Protein AF-A0A836TFI1-F1 (afdb_monomer_lite)

Secondary structure (DSSP, 8-state):
---TT-EEEE-EEEE-TT--EEEEE-SSS-EEEETTSSSS-HHHHHHHTTPPTT-----PPPGGGTT-SPP-

pLDDT: mean 95.29, std 2.79, range [80.56, 98.31]

Structure (mmCIF, N/CA/C/O backbone):
data_AF-A0A836TFI1-F1
#
_entry.id   AF-A0A836TFI1-F1
#
loop_
_atom_site.group_PDB
_atom_site.id
_atom_site.type_symbol
_atom_site.label_atom_id
_atom_site.label_alt_id
_atom_site.label_comp_id
_atom_site.label_asym_id
_atom_site.label_entity_id
_atom_site.label_seq_id
_atom_site.pdbx_PDB_ins_code
_atom_site.Cartn_x
_atom_site.Cartn_y
_atom_site.Cartn_z
_atom_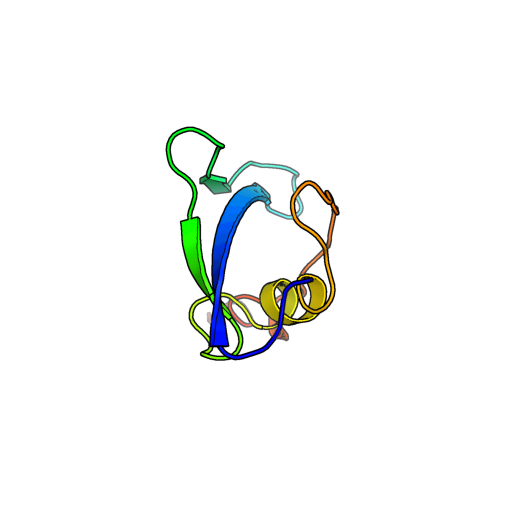site.occupancy
_atom_site.B_iso_or_equiv
_atom_site.auth_seq_id
_atom_site.auth_comp_id
_atom_site.auth_asym_id
_atom_site.auth_atom_id
_atom_site.pdbx_PDB_model_num
ATOM 1 N N . MET A 1 1 ? 4.753 -2.381 -14.756 1.00 91.94 1 MET A N 1
ATOM 2 C CA . MET A 1 1 ? 3.389 -2.424 -14.204 1.00 91.94 1 MET A CA 1
ATOM 3 C C . MET A 1 1 ? 3.337 -3.568 -13.214 1.00 91.94 1 MET A C 1
ATOM 5 O O . MET A 1 1 ? 3.875 -4.626 -13.535 1.00 91.94 1 MET A O 1
ATOM 9 N N . ILE A 1 2 ? 2.791 -3.330 -12.028 1.00 96.88 2 ILE A N 1
ATOM 10 C CA . ILE A 1 2 ? 2.586 -4.337 -10.985 1.00 96.88 2 ILE A CA 1
ATOM 11 C C . ILE A 1 2 ? 1.519 -5.325 -11.465 1.00 96.88 2 ILE A C 1
ATOM 13 O O . ILE A 1 2 ? 0.566 -4.922 -12.127 1.00 96.88 2 ILE A O 1
ATOM 17 N N . LYS A 1 3 ? 1.731 -6.609 -11.181 1.00 97.81 3 LYS A N 1
ATOM 18 C CA . LYS A 1 3 ? 0.807 -7.710 -11.475 1.00 97.81 3 LYS A CA 1
ATOM 19 C C . LYS A 1 3 ? 1.036 -8.868 -10.513 1.00 97.81 3 LYS A C 1
ATOM 21 O O . LYS A 1 3 ? 2.089 -8.910 -9.868 1.00 97.81 3 LYS A O 1
ATOM 26 N N . LYS A 1 4 ? 0.132 -9.849 -10.485 1.00 97.81 4 LYS A N 1
ATOM 27 C CA . LYS A 1 4 ? 0.328 -11.109 -9.744 1.00 97.81 4 LYS A CA 1
ATOM 28 C C . LYS A 1 4 ? 1.743 -11.693 -9.929 1.00 97.81 4 LYS A C 1
ATOM 30 O O . LYS A 1 4 ? 2.283 -11.689 -11.037 1.00 97.81 4 LYS A O 1
ATOM 35 N N . ASP A 1 5 ? 2.316 -12.174 -8.827 1.00 97.94 5 ASP A N 1
ATOM 36 C CA . ASP A 1 5 ? 3.672 -12.728 -8.689 1.00 97.94 5 ASP A CA 1
ATOM 37 C C . ASP A 1 5 ? 4.816 -11.704 -8.859 1.00 97.94 5 ASP A C 1
ATOM 39 O O . ASP A 1 5 ? 5.987 -12.076 -8.941 1.00 97.94 5 ASP A O 1
ATOM 43 N N . SER A 1 6 ? 4.515 -10.400 -8.882 1.00 97.88 6 SER A N 1
ATOM 44 C CA . SER A 1 6 ? 5.549 -9.356 -8.862 1.00 97.88 6 SER A CA 1
ATOM 45 C C . SER A 1 6 ? 6.116 -9.175 -7.458 1.00 97.88 6 SER A C 1
ATOM 47 O O . SER A 1 6 ? 5.360 -9.059 -6.496 1.00 97.88 6 SER A O 1
ATOM 49 N N . VAL A 1 7 ? 7.440 -9.051 -7.348 1.00 97.31 7 VAL A N 1
ATOM 50 C CA . VAL A 1 7 ? 8.089 -8.547 -6.130 1.00 97.31 7 VAL A CA 1
ATOM 51 C C . VAL A 1 7 ? 8.085 -7.023 -6.183 1.00 97.31 7 VAL A C 1
ATOM 53 O O . VAL A 1 7 ? 8.609 -6.435 -7.131 1.00 97.31 7 VAL A O 1
ATOM 56 N N . VAL A 1 8 ? 7.479 -6.386 -5.185 1.00 97.19 8 VAL A N 1
ATOM 57 C CA . VAL A 1 8 ? 7.272 -4.935 -5.144 1.00 97.19 8 VAL A CA 1
ATOM 58 C C . VAL A 1 8 ? 7.925 -4.358 -3.894 1.00 97.19 8 VAL A C 1
ATOM 60 O O . VAL A 1 8 ? 7.690 -4.841 -2.790 1.00 97.19 8 VAL A O 1
ATOM 63 N N . SER A 1 9 ? 8.717 -3.300 -4.076 1.00 97.19 9 SER A N 1
ATOM 64 C CA . SER A 1 9 ? 9.180 -2.413 -3.004 1.00 97.19 9 SER A CA 1
ATOM 65 C C . SER A 1 9 ? 8.269 -1.189 -2.959 1.00 97.19 9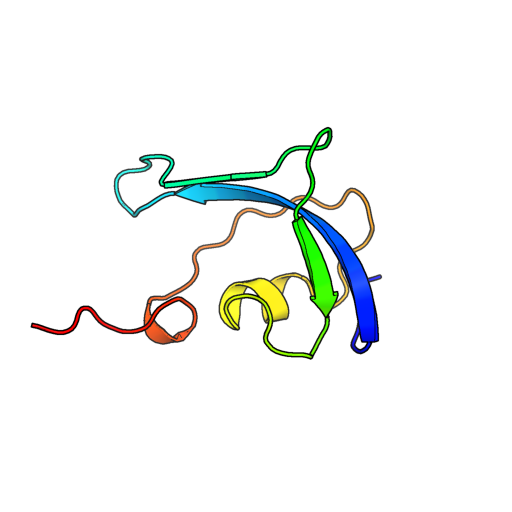 SER A C 1
ATOM 67 O O . SER A 1 9 ? 8.221 -0.425 -3.924 1.00 97.19 9 SER A O 1
ATOM 69 N N . LEU A 1 10 ? 7.537 -1.013 -1.862 1.00 96.75 10 LEU A N 1
ATOM 70 C CA . LEU A 1 10 ? 6.530 0.029 -1.696 1.00 96.75 10 LEU A CA 1
ATOM 71 C C . LEU A 1 10 ? 6.944 1.026 -0.612 1.00 96.75 10 LEU A C 1
ATOM 73 O O . LEU A 1 10 ? 7.173 0.645 0.532 1.00 96.75 10 LEU A O 1
ATOM 77 N N . SER A 1 11 ? 6.941 2.307 -0.969 1.00 97.19 11 SER A N 1
ATOM 78 C CA . SER A 1 11 ? 6.969 3.415 -0.012 1.00 97.19 11 SER A CA 1
ATOM 79 C C . SER A 1 11 ? 5.540 3.910 0.206 1.00 97.19 11 SER A C 1
ATOM 81 O O . SER A 1 11 ? 4.829 4.168 -0.768 1.00 97.19 11 SER A O 1
ATOM 83 N N . TYR A 1 12 ? 5.111 4.060 1.456 1.00 96.00 12 TYR A N 1
ATOM 84 C CA . TYR A 1 12 ? 3.763 4.515 1.801 1.00 96.00 12 TYR A CA 1
ATOM 85 C C . TYR A 1 12 ? 3.742 5.310 3.106 1.00 96.00 12 TYR A C 1
ATOM 87 O O . TYR A 1 12 ? 4.670 5.262 3.911 1.00 96.00 12 TYR A O 1
ATOM 95 N N . ILE A 1 13 ? 2.643 6.029 3.310 1.00 96.81 13 ILE A N 1
ATOM 96 C CA . ILE A 1 13 ? 2.275 6.630 4.589 1.00 96.81 13 ILE A CA 1
ATOM 97 C C . ILE A 1 13 ? 0.843 6.188 4.863 1.00 96.81 13 ILE A C 1
ATOM 99 O O . ILE A 1 13 ? -0.047 6.468 4.059 1.00 96.81 13 ILE A O 1
ATOM 103 N N . LEU A 1 14 ? 0.628 5.484 5.968 1.00 96.25 14 LEU A N 1
ATOM 104 C CA . LEU A 1 14 ? -0.694 5.087 6.429 1.00 96.25 14 LEU A CA 1
ATOM 105 C C . LEU A 1 14 ? -1.188 6.116 7.439 1.00 96.25 14 LEU A C 1
ATOM 107 O O . LEU A 1 14 ? -0.484 6.437 8.396 1.00 96.25 14 LEU A O 1
ATOM 111 N N . LYS A 1 15 ? -2.408 6.611 7.241 1.00 96.94 15 LYS A N 1
ATOM 112 C CA . LYS A 1 15 ? -3.055 7.553 8.154 1.00 96.94 15 LYS A CA 1
ATOM 113 C C . LYS A 1 15 ? -4.428 7.056 8.573 1.00 96.94 15 LYS A C 1
ATOM 115 O O . LYS A 1 15 ? -5.088 6.367 7.797 1.00 96.94 15 LYS A O 1
ATOM 120 N N . ASN A 1 16 ? -4.858 7.429 9.775 1.00 94.19 16 ASN A N 1
ATOM 121 C CA . ASN A 1 16 ? -6.251 7.271 10.191 1.00 94.19 16 ASN A CA 1
ATOM 122 C C . ASN A 1 16 ? -7.134 8.410 9.648 1.00 94.19 16 ASN A C 1
ATOM 124 O O . ASN A 1 16 ? -6.654 9.353 9.016 1.00 94.19 16 ASN A O 1
ATOM 128 N N . GLU A 1 17 ? -8.437 8.338 9.922 1.00 91.94 17 GLU A N 1
ATOM 129 C CA . GLU A 1 17 ? -9.431 9.331 9.483 1.00 91.94 17 GLU A CA 1
ATOM 130 C C . GLU A 1 17 ? -9.177 10.742 10.039 1.00 91.94 17 GLU A C 1
ATOM 132 O O . GLU A 1 17 ? -9.579 11.731 9.430 1.00 91.94 17 GLU A O 1
ATOM 137 N N . ASN A 1 18 ? -8.455 10.851 11.159 1.00 95.00 18 ASN A N 1
ATOM 138 C CA . ASN A 1 18 ? -8.051 12.130 11.747 1.00 95.00 18 ASN A CA 1
ATOM 139 C C . ASN A 1 18 ? -6.774 12.702 11.099 1.00 95.00 18 ASN A C 1
ATOM 141 O O . ASN A 1 18 ? -6.310 13.773 11.489 1.00 95.00 18 ASN A O 1
ATOM 145 N N . GLY A 1 19 ? -6.190 11.999 10.122 1.00 94.56 19 GLY A N 1
ATOM 146 C CA . GLY A 1 19 ? -4.952 12.382 9.444 1.00 94.56 19 GLY A CA 1
ATOM 147 C C . GLY A 1 19 ? -3.676 12.060 10.226 1.00 94.56 19 GLY A C 1
ATOM 148 O O . GLY A 1 19 ? -2.592 12.461 9.796 1.00 94.56 19 GLY A O 1
ATOM 149 N N . GLU A 1 20 ? -3.783 11.344 11.345 1.00 97.12 20 GLU A N 1
ATOM 150 C CA . GLU A 1 20 ? -2.642 10.896 12.139 1.00 97.12 20 GLU A CA 1
ATOM 151 C C . GLU A 1 20 ? -1.921 9.757 11.416 1.00 97.12 20 GLU A C 1
ATOM 153 O O . GLU A 1 20 ? -2.552 8.792 10.984 1.00 97.12 20 GLU A O 1
ATOM 158 N N . GLU A 1 21 ? -0.602 9.881 11.276 1.00 96.50 21 GLU A N 1
ATOM 159 C CA . GLU A 1 21 ? 0.257 8.849 10.694 1.00 96.50 21 GLU A CA 1
ATOM 160 C C . GLU A 1 21 ? 0.353 7.659 11.651 1.00 96.50 21 GLU A C 1
ATOM 162 O O . GLU A 1 21 ? 0.847 7.789 12.768 1.00 96.50 21 GLU A O 1
ATOM 167 N N . LEU A 1 22 ? -0.137 6.505 11.203 1.00 94.81 22 LEU A N 1
ATOM 168 C CA . LEU A 1 22 ? -0.091 5.253 11.955 1.00 94.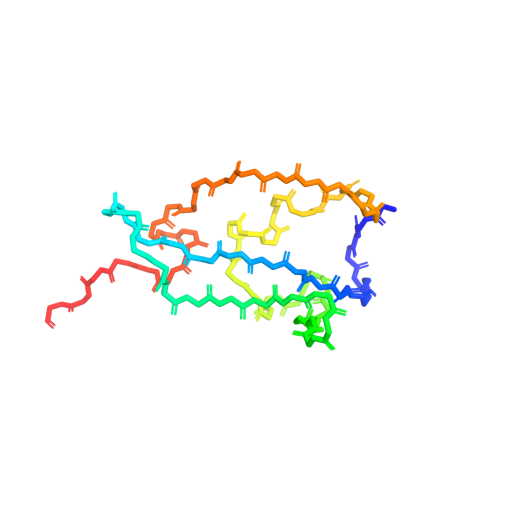81 22 LEU A CA 1
ATOM 169 C C . LEU A 1 22 ? 1.162 4.443 11.628 1.00 94.81 22 LEU A C 1
ATOM 171 O O . LEU A 1 22 ? 1.692 3.748 12.489 1.00 94.81 22 LEU A O 1
ATOM 175 N N . ASP A 1 23 ? 1.601 4.504 10.372 1.00 94.31 23 ASP A N 1
ATOM 176 C CA . ASP A 1 23 ? 2.739 3.740 9.879 1.00 94.31 23 ASP A CA 1
ATOM 177 C C . ASP A 1 23 ? 3.331 4.392 8.624 1.00 94.31 23 ASP A C 1
ATOM 179 O O . ASP A 1 23 ? 2.657 5.146 7.911 1.00 94.31 23 ASP A O 1
ATOM 183 N N . ARG A 1 24 ? 4.5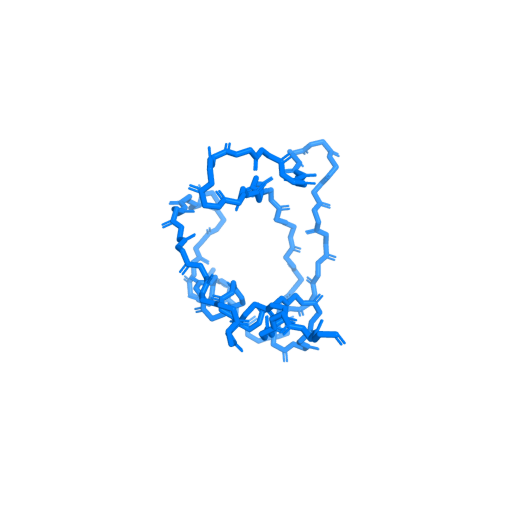96 4.094 8.336 1.00 95.88 24 ARG A N 1
ATOM 184 C CA . ARG A 1 24 ? 5.296 4.597 7.157 1.00 95.88 24 ARG A CA 1
ATOM 185 C C . ARG A 1 24 ? 6.356 3.625 6.673 1.00 95.88 24 ARG A C 1
ATOM 187 O O . ARG A 1 24 ? 7.054 2.977 7.445 1.00 95.88 24 ARG A O 1
ATOM 194 N N . SER A 1 25 ? 6.585 3.674 5.375 1.00 96.38 25 SER A N 1
ATOM 195 C CA . SER A 1 25 ? 7.753 3.090 4.741 1.00 96.38 25 SER A CA 1
ATOM 196 C C . SER A 1 25 ? 8.267 4.057 3.681 1.00 96.38 25 SER A C 1
ATOM 198 O O . SER A 1 25 ? 7.488 4.680 2.956 1.00 96.38 25 SER A O 1
ATOM 200 N N . ASP A 1 26 ? 9.580 4.246 3.624 1.00 94.56 26 ASP A N 1
ATOM 201 C CA . ASP A 1 26 ? 10.215 5.208 2.731 1.00 94.56 26 ASP A CA 1
ATOM 202 C C . ASP A 1 26 ? 11.186 4.531 1.761 1.00 94.56 26 ASP A C 1
ATOM 204 O O . ASP A 1 26 ? 11.387 3.321 1.773 1.00 94.56 26 ASP A O 1
ATOM 208 N N . ASN A 1 27 ? 11.809 5.334 0.899 1.00 90.62 27 ASN A N 1
ATOM 209 C CA . ASN A 1 27 ? 12.730 4.822 -0.113 1.00 90.62 27 ASN A CA 1
ATOM 210 C C . ASN A 1 27 ? 14.023 4.228 0.481 1.00 90.62 27 ASN A C 1
ATOM 212 O O . ASN A 1 27 ? 14.783 3.612 -0.263 1.00 90.62 27 ASN A O 1
ATOM 216 N N . VAL A 1 28 ? 14.306 4.446 1.772 1.00 92.88 28 VAL A N 1
ATOM 217 C CA . VAL A 1 28 ? 15.473 3.878 2.460 1.00 92.88 28 VAL A CA 1
ATOM 218 C C . VAL A 1 28 ? 15.133 2.493 3.003 1.00 92.88 28 VAL A C 1
ATOM 220 O O . VAL A 1 28 ? 15.930 1.573 2.842 1.00 92.88 28 VAL A O 1
ATOM 223 N N . ASN A 1 29 ? 13.943 2.331 3.587 1.00 93.56 29 ASN A N 1
ATOM 224 C CA . ASN A 1 29 ? 13.436 1.055 4.092 1.00 93.56 29 ASN A CA 1
ATOM 225 C C . ASN A 1 29 ? 12.040 0.754 3.513 1.00 93.56 29 ASN A C 1
ATOM 227 O O . ASN A 1 29 ? 11.045 0.878 4.239 1.00 93.56 29 ASN A O 1
ATOM 231 N N . PRO A 1 30 ? 11.948 0.381 2.219 1.00 96.38 30 PRO A N 1
ATOM 232 C CA . PRO A 1 30 ? 10.675 0.112 1.564 1.00 96.38 30 PRO A CA 1
ATOM 233 C C . PRO A 1 30 ? 10.069 -1.211 2.046 1.00 96.38 30 PRO A C 1
ATOM 235 O O . PRO A 1 30 ? 10.786 -2.184 2.299 1.00 96.38 30 PRO A O 1
ATOM 238 N N . LEU A 1 31 ? 8.741 -1.290 2.085 1.00 96.44 31 LEU A N 1
ATOM 239 C CA . LEU A 1 31 ? 8.027 -2.535 2.330 1.00 96.44 31 LEU A CA 1
ATOM 240 C C . LEU A 1 31 ? 8.173 -3.434 1.102 1.00 96.44 31 LEU A C 1
ATOM 242 O O . LEU A 1 31 ? 7.682 -3.105 0.022 1.00 96.44 31 LEU A O 1
ATOM 246 N N . ALA A 1 32 ? 8.841 -4.573 1.264 1.00 96.62 32 ALA A N 1
ATOM 247 C CA . ALA A 1 32 ? 8.931 -5.593 0.229 1.00 96.62 32 ALA A CA 1
ATOM 248 C C . ALA A 1 32 ? 7.804 -6.619 0.399 1.00 96.62 32 ALA A C 1
ATOM 250 O O . ALA A 1 32 ? 7.673 -7.226 1.462 1.00 96.62 32 ALA A O 1
ATOM 251 N N . TYR A 1 33 ? 7.017 -6.840 -0.652 1.00 97.06 33 TYR A N 1
ATOM 252 C CA . TYR A 1 33 ? 5.964 -7.859 -0.666 1.00 97.06 33 TYR A CA 1
ATOM 253 C C . TYR A 1 33 ? 5.823 -8.510 -2.050 1.00 97.06 33 TYR A C 1
ATOM 255 O O . TYR A 1 33 ? 6.342 -8.000 -3.048 1.00 97.06 33 TYR A O 1
ATOM 263 N N . MET A 1 34 ? 5.132 -9.650 -2.110 1.00 98.06 34 MET A N 1
ATOM 264 C CA . MET A 1 34 ? 4.781 -10.354 -3.341 1.00 98.06 34 MET A CA 1
ATOM 265 C C . MET A 1 34 ? 3.309 -10.118 -3.681 1.00 98.06 34 MET A C 1
ATOM 267 O O . MET A 1 34 ? 2.410 -10.464 -2.916 1.00 98.06 34 MET A O 1
ATOM 271 N N . HIS A 1 35 ? 3.074 -9.514 -4.841 1.00 98.31 35 HIS A N 1
ATOM 272 C CA . HIS A 1 35 ? 1.753 -9.065 -5.257 1.00 98.31 35 HIS A CA 1
ATOM 273 C C . HIS A 1 35 ? 0.842 -10.225 -5.672 1.00 98.31 35 HIS A C 1
ATOM 275 O O . HIS A 1 35 ? 1.250 -11.110 -6.427 1.00 98.31 35 HIS A O 1
ATOM 281 N N . GLY A 1 36 ? -0.407 -10.198 -5.217 1.00 97.50 36 GLY A N 1
ATOM 282 C CA . GLY A 1 36 ? -1.422 -11.226 -5.449 1.00 97.50 36 GLY A CA 1
ATOM 283 C C . GLY A 1 36 ? -1.346 -12.409 -4.479 1.00 97.50 36 GLY A C 1
ATOM 284 O O . GLY A 1 36 ? -1.898 -13.470 -4.781 1.00 97.50 36 GLY A O 1
ATOM 285 N N . HIS A 1 37 ? -0.646 -12.246 -3.349 1.00 97.62 37 HIS A N 1
ATOM 286 C CA . HIS A 1 37 ? -0.472 -13.273 -2.307 1.00 97.62 37 HIS A CA 1
ATOM 287 C C . HIS A 1 37 ? -1.033 -12.852 -0.943 1.00 97.62 37 HIS A C 1
ATOM 289 O O . HIS A 1 37 ? -0.822 -13.556 0.042 1.00 97.62 37 HIS A O 1
ATOM 295 N N . GLY A 1 38 ? -1.754 -11.725 -0.866 1.00 94.88 38 GLY A N 1
ATOM 296 C CA . GLY A 1 38 ? -2.458 -11.312 0.352 1.00 94.88 38 GLY A CA 1
ATOM 297 C C . GLY A 1 38 ? -1.532 -10.956 1.517 1.00 94.88 38 GLY A C 1
ATOM 298 O O . GLY A 1 38 ? -1.877 -11.178 2.674 1.00 94.88 38 GLY A O 1
ATOM 299 N N . GLN A 1 39 ? -0.335 -10.439 1.224 1.00 95.81 39 GLN A N 1
ATOM 300 C CA . GLN A 1 39 ? 0.624 -10.001 2.248 1.00 95.81 39 GLN A CA 1
ATOM 301 C C . GLN A 1 39 ? 0.338 -8.590 2.783 1.00 95.81 39 GLN A C 1
ATOM 303 O O . GLN A 1 39 ? 0.886 -8.200 3.811 1.00 95.81 39 GLN A O 1
ATOM 308 N N . ILE A 1 40 ? -0.499 -7.831 2.078 1.00 95.44 40 ILE A N 1
ATOM 309 C CA . ILE A 1 40 ? -0.986 -6.506 2.464 1.00 95.44 40 ILE A CA 1
ATOM 310 C C . ILE A 1 40 ? -2.513 -6.488 2.367 1.00 95.44 40 ILE A C 1
ATOM 312 O O . ILE A 1 40 ? -3.115 -7.409 1.812 1.00 95.44 40 ILE A O 1
ATOM 316 N N . VAL A 1 41 ? -3.142 -5.442 2.905 1.00 95.56 41 VAL A N 1
ATOM 317 C CA . VAL A 1 41 ? -4.605 -5.343 2.911 1.00 95.56 41 VAL A CA 1
ATOM 318 C C . VAL A 1 41 ? -5.180 -5.331 1.481 1.00 95.56 41 VAL A C 1
ATOM 320 O O . VAL A 1 41 ? -4.626 -4.639 0.616 1.00 95.56 41 VAL A O 1
ATOM 323 N N . PRO A 1 42 ? -6.284 -6.058 1.213 1.00 96.31 42 PRO A N 1
ATOM 324 C CA . PRO A 1 42 ? -6.835 -6.215 -0.134 1.00 96.31 42 PRO A CA 1
ATOM 325 C C . PRO A 1 42 ? -7.103 -4.899 -0.868 1.00 96.31 42 PRO A C 1
ATOM 327 O O . PRO A 1 42 ? -6.819 -4.790 -2.059 1.00 96.31 42 PRO A O 1
ATOM 330 N N . GLY A 1 43 ? -7.610 -3.878 -0.172 1.00 96.00 43 GLY A N 1
ATOM 331 C CA . GLY A 1 43 ? -7.899 -2.580 -0.785 1.00 96.00 43 GLY A CA 1
ATOM 332 C C . GLY A 1 43 ? -6.647 -1.880 -1.307 1.00 96.00 43 GLY A C 1
ATOM 333 O O . GLY A 1 43 ? -6.678 -1.278 -2.379 1.00 96.00 43 GLY A O 1
ATOM 334 N N . LEU A 1 44 ? -5.521 -2.011 -0.600 1.00 95.88 44 LEU A N 1
ATOM 335 C CA . LEU A 1 44 ? -4.246 -1.472 -1.063 1.00 95.88 44 LEU A CA 1
ATOM 336 C C . LEU A 1 44 ? -3.685 -2.303 -2.221 1.00 95.88 44 LEU A C 1
ATOM 338 O O . LEU A 1 44 ? -3.255 -1.729 -3.217 1.00 95.88 44 LEU A O 1
ATOM 342 N N . GLU A 1 45 ? -3.717 -3.635 -2.123 1.00 96.94 45 GLU A N 1
ATOM 343 C CA . GLU A 1 45 ? -3.225 -4.515 -3.191 1.00 96.94 45 GLU A CA 1
ATOM 344 C C . GLU A 1 45 ? -3.968 -4.254 -4.511 1.00 96.94 45 GLU A C 1
ATOM 346 O O . GLU A 1 45 ? -3.340 -3.967 -5.528 1.00 96.94 45 GLU A O 1
ATOM 351 N N . ASN A 1 46 ? -5.300 -4.204 -4.480 1.00 96.44 46 ASN A N 1
ATOM 352 C CA . ASN A 1 46 ? -6.126 -3.948 -5.663 1.00 96.44 46 ASN A CA 1
ATOM 353 C C . ASN A 1 46 ? -5.831 -2.597 -6.331 1.00 96.44 46 ASN A C 1
ATOM 355 O O . ASN A 1 46 ? -5.898 -2.474 -7.552 1.00 96.44 46 ASN A O 1
ATOM 359 N N . VAL A 1 47 ? -5.507 -1.572 -5.541 1.00 96.19 47 VAL A N 1
ATOM 360 C CA . VAL A 1 47 ? -5.165 -0.239 -6.054 1.00 96.19 47 VAL A CA 1
ATOM 361 C C . VAL A 1 47 ? -3.816 -0.231 -6.773 1.00 96.19 47 VAL A C 1
ATOM 363 O O . VAL A 1 47 ? -3.630 0.569 -7.695 1.00 96.19 47 VAL A O 1
ATOM 366 N N . LEU A 1 48 ? -2.873 -1.060 -6.321 1.00 96.56 48 LEU A N 1
ATOM 367 C CA . LEU A 1 48 ? -1.512 -1.113 -6.850 1.00 96.56 48 LEU A CA 1
ATOM 368 C C . LEU A 1 48 ? -1.415 -1.909 -8.158 1.00 96.56 48 LEU A C 1
ATOM 370 O O . LEU A 1 48 ? -0.498 -1.652 -8.938 1.00 96.56 48 LEU A O 1
ATOM 374 N N . GLU A 1 49 ? -2.335 -2.840 -8.418 1.00 97.50 49 GLU A N 1
ATOM 375 C CA . GLU A 1 49 ? -2.384 -3.614 -9.665 1.00 97.50 49 GLU A CA 1
ATOM 376 C C . GLU A 1 49 ? -2.369 -2.676 -10.891 1.00 97.50 49 GLU A C 1
ATOM 378 O O . GLU A 1 49 ? -3.101 -1.688 -10.982 1.00 97.50 49 GLU A O 1
ATOM 383 N N . GLY A 1 50 ? -1.486 -2.962 -11.847 1.00 97.31 50 GLY A N 1
ATOM 384 C CA . GLY A 1 50 ? -1.308 -2.166 -13.060 1.00 97.31 50 GLY A CA 1
ATOM 385 C C . GLY A 1 50 ? -0.445 -0.906 -12.914 1.00 97.31 50 GLY A C 1
ATOM 386 O O . GLY A 1 50 ? 0.065 -0.431 -13.932 1.00 97.31 50 GLY A O 1
ATOM 387 N N . LEU A 1 51 ? -0.188 -0.393 -11.703 1.00 97.25 51 LEU A N 1
ATOM 388 C CA . LEU A 1 51 ? 0.652 0.801 -11.522 1.00 97.25 51 LEU A CA 1
ATOM 389 C C . LEU A 1 51 ? 2.106 0.555 -11.942 1.00 97.25 51 LEU A C 1
ATOM 391 O O . LEU A 1 51 ? 2.637 -0.557 -11.855 1.00 97.25 51 LEU A O 1
ATOM 395 N N . ALA A 1 52 ? 2.775 1.597 -12.422 1.00 97.00 52 ALA A N 1
ATOM 396 C CA . ALA A 1 52 ? 4.187 1.576 -12.768 1.00 97.00 52 ALA A CA 1
ATOM 397 C C . ALA A 1 52 ? 5.072 2.015 -11.590 1.00 97.00 52 ALA A C 1
ATOM 399 O O . ALA A 1 52 ? 4.635 2.650 -10.633 1.00 97.00 52 ALA A O 1
ATOM 400 N N . VAL A 1 53 ? 6.360 1.674 -11.666 1.00 95.69 53 VAL A N 1
ATOM 401 C CA . VAL A 1 53 ? 7.346 2.148 -10.688 1.00 95.69 53 VAL A CA 1
ATOM 402 C C . VAL A 1 53 ? 7.433 3.670 -10.766 1.00 95.69 53 VAL A C 1
ATOM 404 O O . VAL A 1 53 ? 7.624 4.223 -11.847 1.00 95.69 53 VAL A O 1
ATOM 407 N N . GLY A 1 54 ? 7.333 4.328 -9.611 1.00 95.56 54 GLY A N 1
ATOM 408 C CA . GLY A 1 54 ? 7.351 5.786 -9.497 1.00 95.56 54 GLY A CA 1
ATOM 409 C C . GLY A 1 54 ? 5.964 6.428 -9.455 1.00 95.56 54 GLY A C 1
ATOM 410 O O . GLY A 1 54 ? 5.872 7.594 -9.066 1.00 95.56 54 GLY A O 1
ATOM 411 N N . ASP A 1 55 ? 4.902 5.679 -9.774 1.00 96.62 55 ASP A N 1
ATOM 412 C CA . ASP A 1 55 ? 3.533 6.160 -9.609 1.00 96.62 55 ASP A CA 1
ATOM 413 C C . ASP A 1 55 ? 3.233 6.425 -8.131 1.00 96.62 55 ASP A C 1
ATOM 415 O O . ASP A 1 55 ? 3.684 5.713 -7.229 1.00 96.62 55 ASP A O 1
ATOM 419 N N . LYS A 1 56 ? 2.450 7.476 -7.885 1.00 94.88 56 LYS A N 1
ATOM 420 C CA . LYS A 1 56 ? 1.988 7.862 -6.553 1.00 94.88 56 LYS A CA 1
ATOM 421 C C . LYS A 1 56 ? 0.484 8.016 -6.580 1.00 94.88 56 LYS A C 1
ATOM 423 O O . LYS A 1 56 ? -0.061 8.638 -7.491 1.00 94.88 56 LYS A O 1
ATOM 428 N N . LYS A 1 57 ? -0.174 7.479 -5.561 1.00 95.12 57 LYS A N 1
ATOM 429 C CA . LYS A 1 57 ? -1.620 7.558 -5.424 1.00 95.12 57 LYS A CA 1
ATOM 430 C C . LYS A 1 57 ? -1.990 7.688 -3.958 1.00 95.12 57 LYS A C 1
ATOM 432 O O . LYS A 1 57 ? -1.407 7.023 -3.109 1.00 95.12 57 LYS A O 1
ATOM 437 N N . GLU A 1 58 ? -2.958 8.549 -3.694 1.00 95.81 58 GLU A N 1
ATOM 438 C CA . GLU A 1 58 ? -3.630 8.632 -2.406 1.00 95.81 58 GLU A CA 1
ATOM 439 C C . GLU A 1 58 ? -4.941 7.861 -2.523 1.00 95.81 58 GLU A C 1
ATOM 441 O O . GLU A 1 58 ? -5.692 8.051 -3.485 1.00 95.81 58 GLU A O 1
ATOM 446 N N . 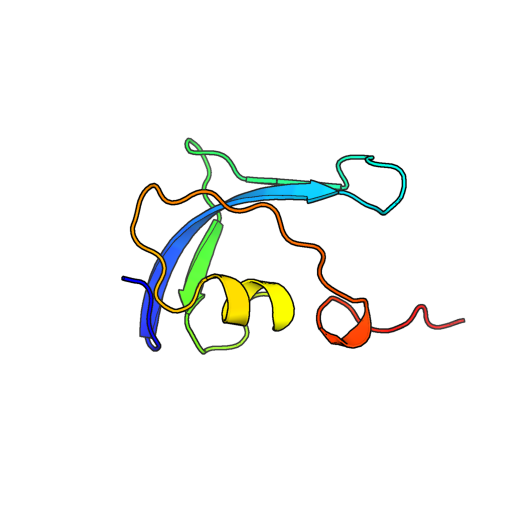VAL A 1 59 ? -5.176 6.941 -1.592 1.00 94.44 59 VAL A N 1
ATOM 447 C CA . VAL A 1 59 ? -6.376 6.106 -1.572 1.00 94.44 59 VAL A CA 1
ATOM 448 C C . VAL A 1 59 ? -6.909 5.972 -0.161 1.00 94.44 59 VAL A C 1
ATOM 450 O O . VAL A 1 59 ? -6.150 5.874 0.800 1.00 94.44 59 VAL A O 1
ATOM 453 N N . THR A 1 60 ? -8.230 5.932 -0.058 1.00 95.44 60 THR A N 1
ATOM 454 C CA . THR A 1 60 ? -8.934 5.576 1.169 1.00 95.44 60 THR A CA 1
ATOM 455 C C . THR A 1 60 ? -9.296 4.101 1.083 1.00 95.44 60 THR A C 1
ATOM 457 O O . THR A 1 60 ? -9.999 3.698 0.159 1.00 95.44 60 THR A O 1
ATOM 460 N N . VAL A 1 61 ? -8.800 3.302 2.026 1.00 95.00 61 VAL A N 1
ATOM 461 C CA . VAL A 1 61 ? -9.142 1.880 2.145 1.00 95.00 61 VAL A CA 1
ATOM 462 C C . VAL A 1 61 ? -10.232 1.750 3.200 1.00 95.00 61 VAL A C 1
ATOM 464 O O . VAL A 1 61 ? -10.051 2.201 4.329 1.00 95.00 61 VAL A O 1
ATOM 467 N N . THR A 1 62 ? -11.372 1.168 2.829 1.00 95.00 62 THR A N 1
ATOM 468 C CA . THR A 1 62 ? -12.470 0.930 3.775 1.00 95.00 62 THR A CA 1
ATOM 469 C C . THR A 1 62 ? -12.057 -0.103 4.830 1.00 95.00 62 THR A C 1
ATOM 471 O O . THR A 1 62 ? -11.203 -0.944 4.540 1.00 95.00 62 THR A O 1
ATOM 474 N N . PRO A 1 63 ? -12.650 -0.112 6.040 1.00 94.31 63 PRO A N 1
ATOM 475 C CA . PRO A 1 63 ? -12.351 -1.132 7.046 1.00 94.31 63 PRO A CA 1
ATOM 476 C C . PRO A 1 63 ? -12.462 -2.557 6.491 1.00 94.31 63 PRO A C 1
ATOM 478 O O . PRO A 1 63 ? -11.571 -3.371 6.710 1.00 94.31 63 PRO A O 1
ATOM 481 N N . GLN A 1 64 ? -13.490 -2.845 5.689 1.00 94.62 64 GLN A N 1
ATOM 482 C CA . GLN A 1 64 ? -13.737 -4.173 5.122 1.00 94.62 64 GLN A CA 1
ATOM 483 C C . GLN A 1 64 ? -12.644 -4.622 4.138 1.00 94.62 64 GLN A C 1
ATOM 485 O O . GLN A 1 64 ? -12.346 -5.810 4.055 1.00 94.62 64 GLN A O 1
ATOM 490 N N . GLU A 1 65 ? -12.029 -3.686 3.415 1.00 94.81 65 GLU A N 1
ATOM 491 C CA . GLU A 1 65 ? -10.896 -3.944 2.513 1.00 94.81 65 GLU A CA 1
ATOM 492 C C . GLU A 1 65 ? -9.530 -3.767 3.197 1.00 94.81 65 GLU A C 1
ATOM 494 O O . GLU A 1 65 ? -8.490 -4.034 2.590 1.00 94.81 65 GLU A O 1
ATOM 499 N N . GLY A 1 66 ? -9.544 -3.270 4.432 1.00 93.94 66 GLY A N 1
ATOM 500 C CA . GLY A 1 66 ? -8.404 -2.983 5.284 1.00 93.94 66 GLY A CA 1
ATOM 501 C C . GLY A 1 66 ? -8.214 -4.069 6.337 1.00 93.94 66 GLY A C 1
ATOM 502 O O . GLY A 1 66 ? -7.896 -5.216 6.030 1.00 93.94 66 GLY A O 1
ATOM 503 N N . TYR A 1 67 ? -8.400 -3.680 7.597 1.00 92.25 67 TYR A N 1
ATOM 504 C CA . TYR A 1 67 ? -8.163 -4.523 8.774 1.00 92.25 67 TYR A CA 1
ATOM 505 C C . TYR A 1 67 ? -9.444 -5.102 9.400 1.00 92.25 67 TYR A C 1
ATOM 507 O O . TYR A 1 67 ? -9.385 -5.745 10.445 1.00 92.25 67 TYR A O 1
ATOM 515 N N . GLY A 1 68 ? -10.592 -4.915 8.753 1.00 92.94 68 GLY A N 1
ATOM 516 C CA . GLY A 1 68 ? -11.907 -5.301 9.248 1.00 92.94 68 GLY A CA 1
ATOM 517 C C . GLY A 1 68 ? -12.566 -4.236 10.124 1.00 92.94 68 GLY A C 1
ATOM 518 O O . GLY A 1 68 ? -11.991 -3.192 10.429 1.00 92.94 68 GLY A O 1
ATOM 519 N N . GLU A 1 69 ? -13.809 -4.517 10.509 1.00 92.38 69 GLU A N 1
ATOM 520 C CA . GLU A 1 69 ? -14.550 -3.713 11.483 1.00 92.38 69 GLU A CA 1
ATOM 521 C C . GLU A 1 69 ? -13.892 -3.776 12.862 1.00 92.38 69 GLU A C 1
ATOM 523 O O . GLU A 1 69 ? -13.307 -4.795 13.245 1.00 92.38 69 GLU A O 1
ATOM 528 N N . VAL A 1 70 ? -14.059 -2.706 13.640 1.00 88.88 70 VAL A N 1
ATOM 529 C CA . VAL A 1 70 ? -13.667 -2.707 15.050 1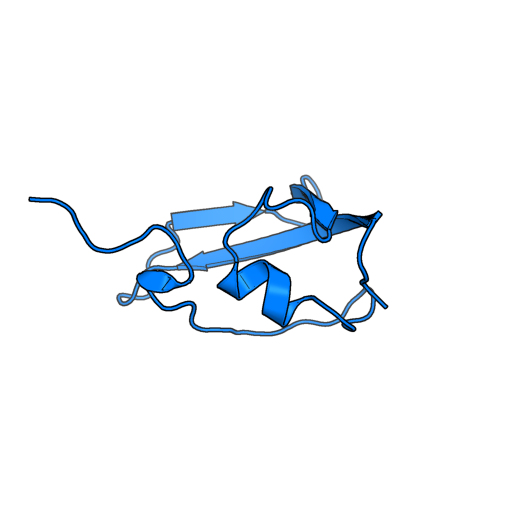.00 88.88 70 VAL A CA 1
ATOM 530 C C . VAL A 1 70 ? -14.474 -3.780 15.776 1.00 88.88 70 VAL A C 1
ATOM 532 O O . VAL A 1 70 ? -15.705 -3.743 15.799 1.00 88.88 70 VAL A O 1
ATOM 535 N N . GLN A 1 71 ? -13.770 -4.741 16.368 1.00 85.31 71 GLN A N 1
ATOM 536 C CA . GLN A 1 71 ? -14.390 -5.754 17.214 1.00 85.31 71 GLN A CA 1
ATOM 537 C C . GLN A 1 71 ? -14.503 -5.211 18.651 1.00 85.31 71 GLN A C 1
ATOM 539 O O . GLN A 1 71 ? -13.523 -4.642 19.139 1.00 85.31 71 GLN A O 1
ATOM 544 N N . PRO A 1 72 ? -15.680 -5.326 19.296 1.00 80.56 72 PRO A N 1
ATOM 545 C CA . PRO A 1 72 ? -15.925 -4.822 20.649 1.00 80.56 72 PRO A CA 1
ATOM 546 C C . PRO A 1 72 ? -15.246 -5.646 21.750 1.00 80.56 72 PRO A C 1
ATOM 548 O O . PRO A 1 72 ? -15.005 -6.858 21.540 1.00 80.56 72 PRO A O 1
#

Foldseek 3Di:
DDDAQDWDFDWDFDADPVRHTPDTDDPVGTDTDGAPPCPAQQQVSVVCHPDDPPDDDDDDQDLVSHVHDDDD

Sequence (72 aa):
MIKKDSVVSLSYILKNENGEELDRSDNVNPLAYMHGHGQIVPGLENVLEGLAVGDKKEVTVTPQEGYGEVQP

Radius of gyration: 12.62 Å; chains: 1; bounding box: 31×26×35 Å